Protein AF-A0A438IQ98-F1 (afdb_monomer)

Secondary structure (DSSP, 8-state):
-HHHHHHHHTTSS-HHHHHH-HHHHHHHHHHHHHHHHHHHHHHTTHHHHHHHHHHHHHHHTT--HHHHHHHHHHHHHHHGGG-S-HHHHHHHHHHHHHHHHHHTT--HHHHHHHHHHHHHHGGGT-TTSSHHHHHHHH---GGGG--

Structure (mmCIF, N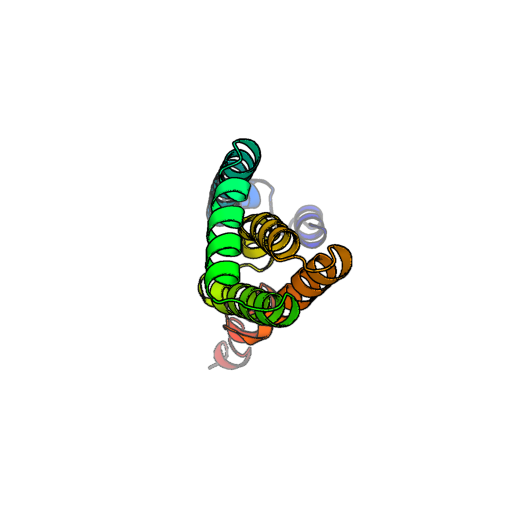/CA/C/O backbone):
data_AF-A0A438IQ98-F1
#
_entry.id   AF-A0A438IQ98-F1
#
loop_
_atom_site.group_PDB
_atom_site.id
_atom_site.type_symbol
_atom_site.label_atom_id
_atom_site.label_alt_id
_atom_site.label_comp_id
_atom_site.label_asym_id
_atom_site.label_entity_id
_atom_site.label_seq_id
_atom_site.pdbx_PDB_ins_code
_atom_site.Cartn_x
_atom_site.Cartn_y
_atom_site.Cartn_z
_atom_site.occupancy
_atom_site.B_iso_or_equiv
_atom_site.auth_seq_id
_atom_site.auth_comp_id
_atom_site.auth_asym_id
_atom_site.auth_atom_id
_atom_site.pdbx_PDB_model_num
ATOM 1 N N . MET A 1 1 ? -11.943 -9.610 14.620 1.00 84.19 1 MET A N 1
ATOM 2 C CA . MET A 1 1 ? -13.279 -10.231 14.491 1.00 84.19 1 MET A CA 1
ATOM 3 C C . MET A 1 1 ? -13.559 -11.226 15.602 1.00 84.19 1 MET A C 1
ATOM 5 O O . MET A 1 1 ? -14.494 -10.967 16.336 1.00 84.19 1 MET A O 1
ATOM 9 N N . LEU A 1 2 ? -12.724 -12.249 15.836 1.00 93.00 2 LEU A N 1
ATOM 10 C CA . LEU A 1 2 ? -12.907 -13.165 16.981 1.00 93.00 2 LEU A CA 1
ATOM 11 C C . LEU A 1 2 ? -13.074 -12.455 18.340 1.00 93.00 2 LEU A C 1
ATOM 13 O O . LEU A 1 2 ? -13.982 -12.796 19.084 1.00 93.00 2 LEU A O 1
ATOM 17 N N . GLY A 1 3 ? -12.257 -11.436 18.637 1.00 92.50 3 GLY A N 1
ATOM 18 C CA . GLY A 1 3 ? -12.385 -10.665 19.883 1.00 92.50 3 GLY A CA 1
ATOM 19 C C . GLY A 1 3 ? -13.743 -9.968 20.035 1.00 92.50 3 GLY A C 1
ATOM 20 O O . GLY A 1 3 ? -14.392 -10.125 21.061 1.00 92.50 3 GLY A O 1
ATOM 21 N N . LEU A 1 4 ? -14.214 -9.279 18.989 1.00 92.81 4 LEU A N 1
ATOM 22 C CA . LEU A 1 4 ? -15.540 -8.650 18.976 1.00 92.81 4 LEU A CA 1
ATOM 23 C C . LEU A 1 4 ? -16.656 -9.691 19.157 1.00 92.81 4 LEU A C 1
ATOM 25 O O . LEU A 1 4 ? -17.570 -9.481 19.945 1.00 92.81 4 LEU A O 1
ATOM 29 N N . SER A 1 5 ? -16.552 -10.839 18.477 1.00 94.00 5 SER A N 1
ATOM 30 C CA . SER A 1 5 ? -17.517 -11.935 18.613 1.00 94.00 5 SER A CA 1
ATOM 31 C C . SER A 1 5 ? -17.588 -12.473 20.043 1.00 94.00 5 SER A C 1
ATOM 33 O O . SER A 1 5 ? -18.680 -12.717 20.539 1.00 94.00 5 SER A O 1
ATOM 35 N N . ILE A 1 6 ? -16.448 -12.633 20.723 1.00 96.69 6 ILE A N 1
ATOM 36 C CA . ILE A 1 6 ? -16.410 -13.082 22.122 1.00 96.69 6 ILE A CA 1
ATOM 37 C C . ILE A 1 6 ? -17.050 -12.039 23.049 1.00 96.69 6 ILE A C 1
ATOM 39 O O . ILE A 1 6 ? -17.835 -12.414 23.912 1.00 96.69 6 ILE A O 1
ATOM 43 N N . LEU A 1 7 ? -16.763 -10.747 22.860 1.00 95.56 7 LEU A N 1
ATOM 44 C CA . LEU A 1 7 ? -17.340 -9.674 23.682 1.00 95.56 7 LEU A CA 1
ATOM 45 C C . LEU A 1 7 ? -18.870 -9.605 23.566 1.00 95.56 7 LEU A C 1
ATOM 47 O O . LEU A 1 7 ? -19.542 -9.453 24.583 1.00 95.56 7 LEU A O 1
ATOM 51 N N . LEU A 1 8 ? -19.408 -9.791 22.356 1.00 95.25 8 LEU A N 1
ATOM 52 C CA . LEU A 1 8 ? -20.853 -9.883 22.117 1.00 95.25 8 LEU A CA 1
ATOM 53 C C . LEU A 1 8 ? -21.461 -11.145 22.751 1.00 95.25 8 LEU A C 1
ATOM 55 O O . LEU A 1 8 ? -22.508 -11.076 23.385 1.00 95.25 8 LEU A O 1
ATOM 59 N N . LEU A 1 9 ? -20.802 -12.304 22.621 1.00 96.31 9 LEU A N 1
ATOM 60 C CA . LEU A 1 9 ? -21.289 -13.567 23.197 1.00 96.31 9 LEU A CA 1
ATOM 61 C C . LEU A 1 9 ? -21.294 -13.563 24.730 1.00 96.31 9 LEU A C 1
ATOM 63 O O . LEU A 1 9 ? -22.160 -14.183 25.340 1.00 96.31 9 LEU A O 1
ATOM 67 N N . LEU A 1 10 ? -20.328 -12.883 25.348 1.00 96.19 10 LEU A N 1
ATOM 68 C CA . LEU A 1 10 ? -20.241 -12.733 26.800 1.00 96.19 10 LEU A CA 1
ATOM 69 C C . LEU A 1 10 ? -21.150 -11.619 27.344 1.00 96.19 10 LEU A C 1
ATOM 71 O O . LEU A 1 10 ? -21.200 -11.438 28.558 1.00 96.19 10 LEU A O 1
ATOM 75 N N . GLY A 1 11 ? -21.845 -10.873 26.475 1.00 94.12 11 GLY A N 1
ATOM 76 C CA . GLY A 1 11 ? -22.692 -9.743 26.866 1.00 94.12 11 GLY A CA 1
ATOM 77 C C . GLY A 1 11 ? -21.913 -8.556 27.439 1.00 94.12 11 GLY A C 1
ATOM 78 O O . GLY A 1 11 ? -22.479 -7.751 28.168 1.00 94.12 11 GLY A O 1
ATOM 79 N N . VAL A 1 12 ? -20.609 -8.465 27.153 1.00 96.44 12 VAL A N 1
ATOM 80 C CA . VAL A 1 12 ? -19.763 -7.329 27.562 1.00 96.44 12 VAL A CA 1
ATOM 81 C C . VAL A 1 12 ? -20.025 -6.113 26.675 1.00 96.44 12 VAL A C 1
ATOM 83 O O . VAL A 1 12 ? -19.913 -4.984 27.139 1.00 96.44 12 VAL A O 1
ATOM 86 N N . LEU A 1 13 ? -20.355 -6.356 25.406 1.00 94.62 13 LEU A N 1
ATOM 87 C CA . LEU A 1 13 ? -20.837 -5.350 24.467 1.00 94.62 13 LEU A CA 1
ATOM 88 C C . LEU A 1 13 ? -22.213 -5.761 23.964 1.00 94.62 13 LEU A C 1
ATOM 90 O O . LEU A 1 13 ? -22.444 -6.938 23.674 1.00 94.62 13 LEU A O 1
ATOM 94 N N . GLU A 1 14 ? -23.091 -4.784 23.800 1.00 96.31 14 GLU A N 1
ATOM 95 C CA . GLU A 1 14 ? -24.334 -4.937 23.066 1.00 96.31 14 GLU A CA 1
ATOM 96 C C . GLU A 1 14 ? -24.119 -4.603 21.584 1.00 96.31 14 GLU A C 1
ATOM 98 O O . GLU A 1 14 ? -23.149 -3.956 21.173 1.00 96.31 14 GLU A O 1
ATOM 103 N N . TRP A 1 15 ? -25.033 -5.064 20.731 1.00 94.12 15 TRP A N 1
ATOM 104 C CA . TRP A 1 15 ? -24.966 -4.737 19.307 1.00 94.12 15 TRP A CA 1
ATOM 105 C C . TRP A 1 15 ? -25.106 -3.227 19.057 1.00 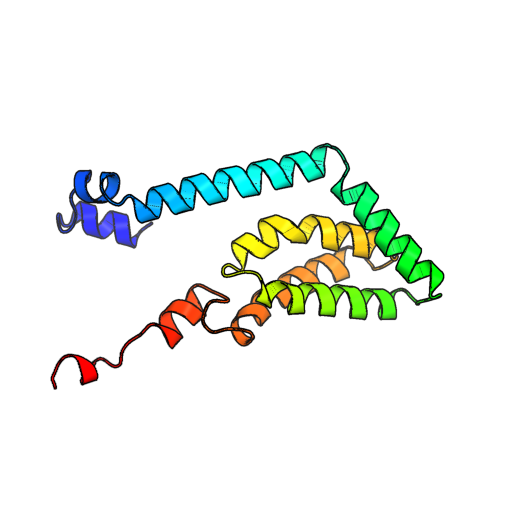94.12 15 TRP A C 1
ATOM 107 O O . TRP A 1 15 ? -24.434 -2.682 18.180 1.00 94.12 15 TRP A O 1
ATOM 117 N N . ASP A 1 16 ? -25.912 -2.542 19.869 1.00 95.25 16 ASP A N 1
ATOM 118 C CA . ASP A 1 16 ? -26.105 -1.094 19.779 1.00 95.25 16 ASP A CA 1
ATOM 119 C C . ASP A 1 16 ? -24.832 -0.306 20.134 1.00 95.25 16 ASP A C 1
ATOM 121 O O . ASP A 1 16 ? -24.581 0.743 19.532 1.00 95.25 16 ASP A O 1
ATOM 125 N N . ASP A 1 17 ? -23.957 -0.833 20.999 1.00 94.19 17 ASP A N 1
ATOM 126 C CA . ASP A 1 17 ? -22.633 -0.243 21.252 1.00 94.19 17 ASP A CA 1
ATOM 127 C C . ASP A 1 17 ? -21.781 -0.252 19.972 1.00 94.19 17 ASP A C 1
ATOM 129 O O . ASP A 1 17 ? -21.136 0.732 19.615 1.00 94.19 17 ASP A O 1
ATOM 133 N N . CYS A 1 18 ? -21.836 -1.348 19.208 1.00 92.25 18 CYS A N 1
ATOM 134 C CA . CYS A 1 18 ? -21.102 -1.475 17.947 1.00 92.25 18 CYS A CA 1
ATOM 135 C C . CYS A 1 18 ? -21.649 -0.534 16.861 1.00 92.25 18 CYS A C 1
ATOM 137 O O . CYS A 1 18 ? -20.892 0.013 16.055 1.00 92.25 18 CYS A O 1
ATOM 139 N N . LEU A 1 19 ? -22.971 -0.354 16.812 1.00 93.69 19 LEU A N 1
ATOM 140 C CA . LEU A 1 19 ? -23.616 0.554 15.861 1.00 93.69 19 LEU A CA 1
ATOM 141 C C . LEU A 1 19 ? -23.375 2.026 16.209 1.00 93.69 19 LEU A C 1
ATOM 143 O O . LEU A 1 19 ? -23.293 2.863 15.309 1.00 93.69 19 LEU A O 1
ATOM 147 N N . SER A 1 20 ? -23.255 2.347 17.496 1.00 94.94 20 SER A N 1
ATOM 148 C CA . SER A 1 20 ? -23.044 3.715 17.972 1.00 94.94 20 SER A CA 1
ATOM 149 C C . SER A 1 20 ? -21.579 4.169 17.944 1.00 94.94 20 SER A C 1
ATOM 151 O O . SER A 1 20 ? -21.325 5.373 18.040 1.00 94.94 20 SER A O 1
ATOM 153 N N . GLU A 1 21 ? -20.624 3.261 17.712 1.00 93.81 21 GLU A N 1
ATOM 154 C CA . GLU A 1 21 ? -19.193 3.563 17.570 1.00 93.81 21 GLU A CA 1
ATOM 155 C C . GLU A 1 21 ? -18.868 4.258 16.230 1.00 93.81 21 GLU A C 1
ATOM 157 O O . GLU A 1 21 ? -18.336 3.673 15.281 1.00 93.81 21 GLU A O 1
ATOM 162 N N . LYS A 1 22 ? -19.211 5.547 16.131 1.00 92.19 22 LYS A N 1
ATOM 163 C CA . LYS A 1 22 ? -19.112 6.337 14.889 1.00 92.19 22 LYS A CA 1
ATOM 164 C C . LYS A 1 22 ? -17.700 6.395 14.310 1.00 92.19 22 LYS A C 1
ATOM 166 O O . LYS A 1 22 ? -17.556 6.374 13.094 1.00 92.19 22 LYS A O 1
ATOM 171 N N . SER A 1 23 ? -16.665 6.418 15.151 1.00 85.81 23 SER A N 1
ATOM 172 C CA . SER A 1 23 ? -15.271 6.516 14.697 1.00 85.81 23 SER A CA 1
ATOM 173 C C . SER A 1 23 ? -14.862 5.325 13.819 1.00 85.81 23 SER A C 1
ATOM 175 O O . SER A 1 23 ? -14.184 5.480 12.794 1.00 85.81 23 SER A O 1
ATOM 177 N N . ALA A 1 24 ? -15.330 4.124 14.175 1.00 86.6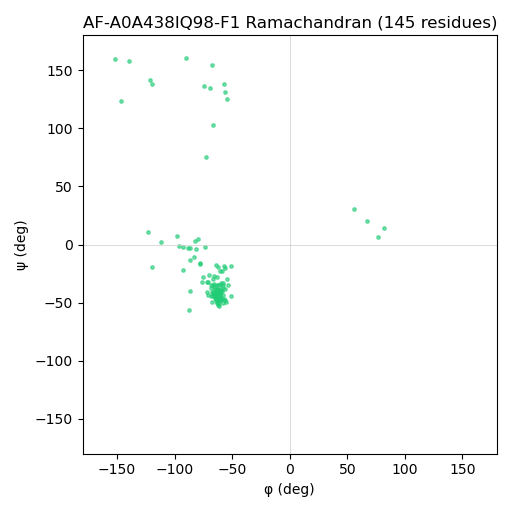9 24 ALA A N 1
ATOM 178 C CA . ALA A 1 24 ? -15.085 2.918 13.395 1.00 86.69 24 ALA A CA 1
ATOM 179 C C . ALA A 1 24 ? -15.787 2.978 12.028 1.00 86.69 24 ALA A C 1
ATOM 181 O O . ALA A 1 24 ? -15.171 2.674 11.002 1.00 86.69 24 ALA A O 1
ATOM 182 N N . TRP A 1 25 ? -17.050 3.417 12.003 1.00 90.38 25 TRP A N 1
ATOM 183 C CA . TRP A 1 25 ? -17.830 3.565 10.772 1.00 90.38 25 TRP A CA 1
ATOM 184 C C . TRP A 1 25 ? -17.276 4.650 9.848 1.00 90.38 25 TRP A C 1
ATOM 186 O O . TRP A 1 25 ? -17.156 4.413 8.646 1.00 90.38 25 TRP A O 1
ATOM 196 N N . ASP A 1 26 ? -16.867 5.793 10.399 1.00 86.94 26 ASP A N 1
ATOM 197 C CA . ASP A 1 26 ? -16.246 6.880 9.641 1.00 86.94 26 ASP A CA 1
ATOM 198 C C . ASP A 1 26 ? -14.952 6.404 8.974 1.00 86.94 26 ASP A C 1
ATOM 200 O O . ASP A 1 26 ? -14.747 6.614 7.776 1.00 86.94 26 ASP A O 1
ATOM 204 N N . THR A 1 27 ? -14.102 5.687 9.716 1.00 83.75 27 THR A N 1
ATOM 205 C CA . THR A 1 27 ? -12.859 5.117 9.178 1.00 83.75 27 THR A CA 1
ATOM 206 C C . THR A 1 27 ? -13.145 4.120 8.055 1.00 83.75 27 THR A C 1
ATOM 208 O O . THR A 1 27 ? -12.495 4.162 7.007 1.00 83.75 27 THR A O 1
ATOM 211 N N . LEU A 1 28 ? -14.135 3.240 8.241 1.00 85.38 28 LEU A N 1
ATOM 212 C CA . LEU A 1 28 ? -14.537 2.259 7.234 1.00 85.38 28 LEU A CA 1
ATOM 213 C C . LEU A 1 28 ? -15.041 2.937 5.952 1.00 85.38 28 LEU A C 1
ATOM 215 O O . LEU A 1 28 ? -14.607 2.573 4.858 1.00 85.38 28 LEU A O 1
ATOM 219 N N . ALA A 1 29 ? -15.928 3.927 6.080 1.00 89.44 29 ALA A N 1
ATOM 220 C CA . ALA A 1 29 ? -16.510 4.643 4.950 1.00 89.44 29 ALA A CA 1
ATOM 221 C C . ALA A 1 29 ? -15.446 5.419 4.161 1.00 89.44 29 ALA A C 1
ATOM 223 O O . ALA A 1 29 ? -15.361 5.283 2.938 1.00 89.44 29 ALA A O 1
ATOM 224 N N . TRP A 1 30 ? -14.584 6.171 4.853 1.00 81.94 30 TRP A N 1
ATOM 225 C CA . TRP A 1 30 ? -13.492 6.905 4.215 1.00 81.94 30 TRP A CA 1
ATOM 226 C C . TRP A 1 30 ? -12.519 5.977 3.494 1.00 81.94 30 TRP A C 1
ATOM 228 O O . TRP A 1 30 ? -12.147 6.241 2.349 1.00 81.94 30 TRP A O 1
ATOM 238 N N . PHE A 1 31 ? -12.141 4.863 4.124 1.00 77.88 31 PHE A N 1
ATOM 239 C CA . PHE A 1 31 ? -11.230 3.906 3.507 1.00 77.88 31 PHE A CA 1
ATOM 240 C C . PHE A 1 31 ? -11.849 3.240 2.273 1.00 77.88 31 PHE A C 1
ATOM 242 O O . PHE A 1 31 ? -11.187 3.132 1.242 1.00 77.88 31 PHE A O 1
ATOM 249 N N . ALA A 1 32 ? -13.129 2.859 2.334 1.00 83.00 32 ALA A N 1
ATOM 250 C CA . ALA A 1 32 ? -13.841 2.271 1.202 1.00 83.00 32 ALA A CA 1
ATOM 251 C C . ALA A 1 32 ? -13.894 3.219 -0.008 1.00 83.00 32 ALA A C 1
ATOM 253 O O . ALA A 1 32 ? -13.619 2.797 -1.132 1.00 83.00 32 ALA A O 1
ATOM 254 N N . VAL A 1 33 ? -14.187 4.504 0.218 1.00 86.44 33 VAL A N 1
ATOM 255 C CA . VAL A 1 33 ? -14.216 5.523 -0.843 1.00 86.44 33 VAL A CA 1
ATOM 256 C C . VAL A 1 33 ? -12.826 5.724 -1.450 1.00 86.44 33 VAL A C 1
ATOM 258 O O . VAL A 1 33 ? -12.690 5.711 -2.673 1.00 86.44 33 VAL A O 1
ATOM 261 N N . LEU A 1 34 ? -11.781 5.849 -0.627 1.00 79.38 34 LEU A N 1
ATOM 262 C CA . LEU A 1 34 ? -10.404 6.026 -1.102 1.00 79.38 34 LEU A CA 1
ATOM 263 C C . LEU A 1 34 ? -9.913 4.827 -1.924 1.00 79.38 34 LEU A C 1
ATOM 265 O O . LEU A 1 34 ? -9.394 5.014 -3.026 1.00 79.38 34 LEU A O 1
ATOM 269 N N . VAL A 1 35 ? -10.121 3.603 -1.429 1.00 78.19 35 VAL A N 1
ATOM 270 C CA . VAL A 1 35 ? -9.762 2.370 -2.148 1.00 78.19 35 VAL A CA 1
ATOM 271 C C . VAL A 1 35 ? -10.560 2.249 -3.448 1.00 78.19 35 VAL A C 1
ATOM 273 O O . VAL A 1 35 ? -9.993 1.922 -4.490 1.00 78.19 35 VAL A O 1
ATOM 276 N N . GLY A 1 36 ? -11.857 2.571 -3.419 1.00 84.38 36 GLY A N 1
ATOM 277 C CA . GLY A 1 36 ? -12.711 2.584 -4.605 1.00 84.38 36 GLY A CA 1
ATOM 278 C C . GLY A 1 36 ? -12.217 3.560 -5.675 1.00 84.38 36 GLY A C 1
ATOM 279 O O . GLY A 1 36 ? -12.086 3.182 -6.840 1.00 84.38 36 GLY A O 1
ATOM 280 N N . MET A 1 37 ? -11.876 4.793 -5.288 1.00 82.94 37 MET A N 1
ATOM 281 C CA . MET A 1 37 ? -11.321 5.794 -6.205 1.00 82.94 37 MET A CA 1
ATOM 282 C C . MET A 1 37 ? -9.976 5.348 -6.784 1.00 82.94 37 MET A C 1
ATOM 284 O O . MET A 1 37 ? -9.802 5.399 -8.000 1.00 82.94 37 MET A O 1
ATOM 288 N N . ALA A 1 38 ? -9.050 4.854 -5.955 1.00 77.31 38 ALA A N 1
ATOM 289 C CA . ALA A 1 38 ? -7.758 4.337 -6.414 1.00 77.31 38 ALA A CA 1
ATOM 290 C C . ALA A 1 38 ? -7.919 3.180 -7.421 1.00 77.31 38 ALA A C 1
ATOM 292 O O . ALA A 1 38 ? -7.226 3.127 -8.444 1.00 77.31 38 ALA A O 1
ATOM 293 N N . GLY A 1 39 ? -8.888 2.292 -7.180 1.00 78.12 39 GLY A N 1
ATOM 294 C CA . GLY A 1 39 ? -9.265 1.238 -8.118 1.00 78.12 39 GLY A CA 1
ATOM 295 C C . GLY A 1 39 ? -9.749 1.792 -9.461 1.00 78.12 39 GLY A C 1
ATOM 296 O O . GLY A 1 39 ? -9.288 1.347 -10.510 1.00 78.12 39 GLY A O 1
ATOM 297 N N . GLN A 1 40 ? -10.613 2.811 -9.457 1.00 83.88 40 GLN A N 1
ATOM 298 C CA . GLN A 1 40 ? -11.086 3.445 -10.696 1.00 83.88 40 GLN A CA 1
ATOM 299 C C . GLN A 1 40 ? -9.972 4.179 -11.452 1.00 83.88 40 GLN A C 1
ATOM 301 O O . GLN A 1 40 ? -9.869 4.036 -12.666 1.00 83.88 40 GLN A O 1
ATOM 306 N N . LEU A 1 41 ? -9.086 4.893 -10.754 1.00 78.94 41 LEU A N 1
ATOM 307 C CA . LEU A 1 41 ? -7.882 5.499 -11.342 1.00 78.94 41 LEU A CA 1
ATOM 308 C C . LEU A 1 41 ? -6.998 4.452 -12.041 1.00 78.94 41 LEU A C 1
ATOM 310 O O . LEU A 1 41 ? -6.446 4.712 -13.113 1.00 78.94 41 LEU A O 1
ATOM 314 N N . THR A 1 42 ? -6.892 3.257 -11.455 1.00 78.25 42 THR A N 1
ATOM 315 C CA . THR A 1 42 ? -6.183 2.125 -12.062 1.00 78.25 42 THR A CA 1
ATOM 316 C C . THR A 1 42 ? -6.910 1.622 -13.312 1.00 78.25 42 THR A C 1
ATOM 318 O O . THR A 1 42 ? -6.291 1.508 -14.367 1.00 78.25 42 THR A O 1
ATOM 321 N N . ASN A 1 43 ? -8.224 1.387 -13.229 1.00 80.31 43 ASN A N 1
ATOM 322 C CA . ASN A 1 43 ? -9.034 0.880 -14.344 1.00 80.31 43 ASN A CA 1
ATOM 323 C C . ASN A 1 43 ? -9.093 1.842 -15.538 1.00 80.31 43 ASN A C 1
ATOM 325 O O . ASN A 1 43 ? -9.101 1.402 -16.683 1.00 80.31 43 ASN A O 1
ATOM 329 N N . LEU A 1 44 ? -9.099 3.152 -15.282 1.00 87.75 44 LEU A N 1
ATOM 330 C CA . LEU A 1 44 ? -9.047 4.191 -16.314 1.00 87.75 44 LEU A CA 1
ATOM 331 C C . LEU A 1 44 ? -7.655 4.328 -16.958 1.00 87.75 44 LEU A C 1
ATOM 333 O O . LEU A 1 44 ? -7.471 5.152 -17.849 1.00 87.75 44 LEU A O 1
ATOM 337 N N . GLY A 1 45 ? -6.663 3.553 -16.508 1.00 81.00 45 GLY A N 1
ATOM 338 C CA . GLY A 1 45 ? -5.309 3.554 -17.059 1.00 81.00 45 GLY A CA 1
ATOM 339 C C . GLY A 1 45 ? -4.450 4.744 -16.627 1.00 81.00 45 GLY A C 1
ATOM 340 O O . GLY A 1 45 ? -3.319 4.870 -17.097 1.00 81.00 45 GLY A O 1
ATOM 341 N N . ILE A 1 46 ? -4.929 5.593 -15.707 1.00 80.81 46 ILE A N 1
ATOM 342 C CA . ILE A 1 46 ? -4.179 6.758 -15.207 1.00 80.81 46 ILE A CA 1
ATOM 343 C C . ILE A 1 46 ? -2.906 6.294 -14.498 1.00 80.81 46 ILE A C 1
ATOM 345 O O . ILE A 1 46 ? -1.832 6.856 -14.710 1.00 80.81 46 ILE A O 1
ATOM 349 N N . VAL A 1 47 ? -3.012 5.224 -13.705 1.00 78.94 47 VAL A N 1
ATOM 350 C CA . VAL A 1 47 ? -1.864 4.614 -13.026 1.00 78.94 47 VAL A CA 1
ATOM 351 C C . VAL A 1 47 ? -0.822 4.128 -14.032 1.00 78.94 47 VAL A C 1
ATOM 353 O O . VAL A 1 47 ? 0.363 4.410 -13.864 1.00 78.94 47 VAL A O 1
ATOM 356 N N . THR A 1 48 ? -1.244 3.449 -15.101 1.00 77.19 48 THR A N 1
ATOM 357 C CA . THR A 1 48 ? -0.345 2.968 -16.160 1.00 77.19 48 THR A CA 1
ATOM 358 C C . THR A 1 48 ? 0.323 4.127 -16.893 1.00 77.19 48 THR A C 1
ATOM 360 O O . THR A 1 48 ? 1.541 4.123 -17.041 1.00 77.19 48 THR A O 1
ATOM 363 N N . TRP A 1 49 ? -0.444 5.146 -17.286 1.00 83.19 49 TRP A N 1
ATOM 364 C CA . TRP A 1 49 ? 0.076 6.342 -17.949 1.00 83.19 49 TRP A CA 1
ATOM 365 C C . TRP A 1 49 ? 1.127 7.064 -17.094 1.00 83.19 49 TRP A C 1
ATOM 367 O O . TRP A 1 49 ? 2.242 7.303 -17.558 1.00 83.19 49 TRP A O 1
ATOM 377 N N . MET A 1 50 ? 0.816 7.336 -15.823 1.00 78.50 50 MET A N 1
ATOM 378 C CA . MET A 1 50 ? 1.743 7.998 -14.901 1.00 78.50 50 MET A CA 1
ATOM 379 C C . MET A 1 50 ? 2.996 7.146 -14.662 1.00 78.50 50 MET A C 1
ATOM 381 O O . MET A 1 50 ? 4.111 7.670 -14.637 1.00 78.50 50 MET A O 1
ATOM 385 N N . SER A 1 51 ? 2.830 5.825 -14.558 1.00 78.38 51 SER A N 1
ATOM 386 C CA . SER A 1 51 ? 3.946 4.887 -14.410 1.00 78.38 51 SER A CA 1
ATOM 387 C C . SER A 1 51 ? 4.882 4.917 -15.618 1.00 78.38 51 SER A C 1
ATOM 389 O O . SER A 1 51 ? 6.099 4.907 -15.449 1.00 78.38 51 SER A O 1
ATOM 391 N N . SER A 1 52 ? 4.337 5.011 -16.835 1.00 80.0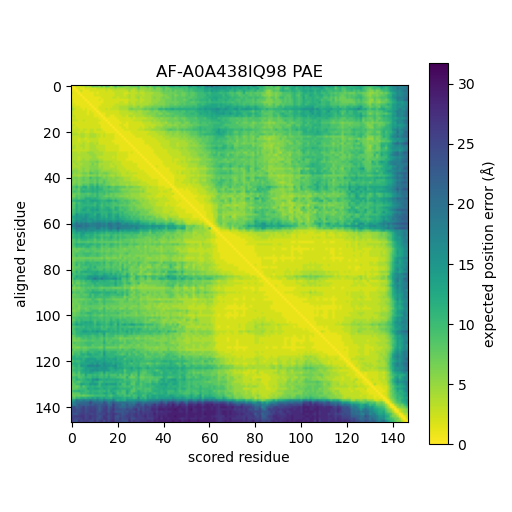6 52 SER A N 1
ATOM 392 C CA . SER A 1 52 ? 5.128 5.178 -18.057 1.00 80.06 52 SER A CA 1
ATOM 393 C C . SER A 1 52 ? 5.871 6.514 -18.088 1.00 80.06 52 SER A C 1
ATOM 395 O O . SER A 1 52 ? 7.027 6.544 -18.498 1.00 80.06 52 SER A O 1
ATOM 397 N N . CYS A 1 53 ? 5.268 7.611 -17.614 1.00 84.31 53 CYS A N 1
ATOM 398 C CA . CYS A 1 53 ? 5.961 8.898 -17.495 1.00 84.31 53 CYS A CA 1
ATOM 399 C C . CYS A 1 53 ? 7.174 8.810 -16.558 1.00 84.31 53 CYS A C 1
ATOM 401 O O . CYS A 1 53 ? 8.262 9.253 -16.926 1.00 84.31 53 CYS A O 1
ATOM 403 N N . VAL A 1 54 ? 7.011 8.200 -15.379 1.00 82.00 54 VAL A N 1
ATOM 404 C CA . VAL A 1 54 ? 8.108 8.006 -14.417 1.00 82.00 54 VAL A CA 1
ATOM 405 C C . VAL A 1 54 ? 9.175 7.066 -14.983 1.00 82.00 54 VAL A C 1
ATOM 407 O O . VAL A 1 54 ? 10.363 7.362 -14.879 1.00 82.00 54 VAL A O 1
ATOM 410 N N . ALA A 1 55 ? 8.780 5.970 -15.634 1.00 74.19 55 ALA A N 1
ATOM 411 C CA . ALA A 1 55 ? 9.719 5.053 -16.275 1.00 74.19 55 ALA A CA 1
ATOM 412 C C . ALA A 1 55 ? 10.536 5.748 -17.378 1.00 74.19 55 ALA A C 1
ATOM 414 O O . ALA A 1 55 ? 11.757 5.618 -17.401 1.00 74.19 55 ALA A O 1
ATOM 415 N N . ASN A 1 56 ? 9.893 6.547 -18.234 1.00 80.88 56 ASN A N 1
ATOM 416 C CA . ASN A 1 56 ? 10.572 7.332 -19.267 1.00 80.88 56 ASN A CA 1
ATOM 417 C C . ASN A 1 56 ? 11.518 8.375 -18.662 1.00 80.88 56 ASN A C 1
ATOM 419 O O . ASN A 1 56 ? 12.612 8.582 -19.180 1.00 80.88 56 ASN A O 1
ATOM 423 N N . LEU A 1 57 ? 11.136 9.004 -17.547 1.00 84.19 57 LEU A N 1
ATOM 424 C CA . LEU A 1 57 ? 12.011 9.918 -16.820 1.00 84.19 57 LEU A CA 1
ATOM 425 C C . LEU A 1 57 ? 13.259 9.185 -16.300 1.00 84.19 57 LEU A C 1
ATOM 427 O O . LEU A 1 57 ? 14.376 9.639 -16.529 1.00 84.19 57 LEU A O 1
ATOM 431 N N . LEU A 1 58 ? 13.097 8.019 -15.671 1.00 80.75 58 LEU A N 1
ATOM 432 C CA . LEU A 1 58 ? 14.222 7.202 -15.199 1.00 80.75 58 LEU A CA 1
ATOM 433 C C . LEU A 1 58 ? 15.122 6.728 -16.354 1.00 80.75 58 LEU A C 1
ATOM 435 O O . LEU A 1 58 ? 16.346 6.756 -16.230 1.00 80.75 58 LEU A O 1
ATOM 439 N N . GLN A 1 59 ? 14.533 6.359 -17.494 1.00 74.62 59 GLN A N 1
ATOM 440 C CA . GLN A 1 59 ? 15.271 6.016 -18.713 1.00 74.62 59 GLN A CA 1
ATOM 441 C C . GLN A 1 59 ? 15.998 7.226 -19.315 1.00 74.62 59 GLN A C 1
ATOM 443 O O . GLN A 1 59 ? 17.110 7.073 -19.812 1.00 74.62 59 GLN A O 1
ATOM 448 N N . SER A 1 60 ? 15.429 8.435 -19.233 1.00 80.94 60 SER A N 1
ATOM 449 C CA . SER A 1 60 ? 16.080 9.664 -19.714 1.00 80.94 60 SER A CA 1
ATOM 450 C C . SER A 1 60 ? 17.367 9.987 -18.949 1.00 80.94 60 SER A C 1
ATOM 452 O O . SER A 1 60 ? 18.315 10.525 -19.516 1.00 80.94 60 SER A O 1
ATOM 454 N N . PHE A 1 61 ? 17.452 9.558 -17.688 1.00 80.88 61 PHE A N 1
ATOM 455 C CA . PHE A 1 61 ? 18.676 9.606 -16.891 1.00 80.88 61 PHE A CA 1
ATOM 456 C C . PHE A 1 61 ? 19.658 8.460 -17.202 1.00 80.88 61 PHE A C 1
ATOM 458 O O . PHE A 1 61 ? 20.686 8.336 -16.541 1.00 80.88 61 PHE A O 1
ATOM 465 N N . SER A 1 62 ? 19.364 7.621 -18.203 1.00 79.50 62 SER A N 1
ATOM 466 C CA . SER A 1 62 ? 20.158 6.448 -18.595 1.00 79.50 62 SER A CA 1
ATOM 467 C C . SER A 1 62 ? 20.401 5.456 -17.447 1.00 79.50 62 SER A C 1
ATOM 469 O O . SER A 1 62 ? 21.429 4.776 -17.417 1.00 79.50 62 SER A O 1
ATOM 471 N N . LEU A 1 63 ? 19.469 5.360 -16.486 1.00 79.19 63 LEU A N 1
ATOM 472 C CA . LEU A 1 63 ? 19.588 4.392 -15.396 1.00 79.19 63 LEU A CA 1
ATOM 473 C C . LEU A 1 63 ? 19.410 2.964 -15.919 1.00 79.19 63 LEU A C 1
ATOM 475 O O . LEU A 1 63 ? 18.465 2.650 -16.641 1.00 79.19 63 LEU A O 1
ATOM 479 N N . SER A 1 64 ? 20.288 2.072 -15.468 1.00 87.94 64 SER A N 1
ATOM 480 C CA . SER A 1 64 ? 20.090 0.633 -15.609 1.00 87.94 64 SER A CA 1
ATOM 481 C C . SER A 1 64 ? 18.914 0.163 -14.744 1.00 87.94 64 SER A C 1
ATOM 483 O O . SER A 1 64 ? 18.599 0.770 -13.715 1.00 87.94 64 SER A O 1
ATOM 485 N N . TRP A 1 65 ? 18.276 -0.950 -15.120 1.00 89.06 65 TRP A N 1
ATOM 486 C CA . TRP A 1 65 ? 17.143 -1.497 -14.362 1.00 89.06 65 TRP A CA 1
ATOM 487 C C . TRP A 1 65 ? 17.444 -1.734 -12.863 1.00 89.06 65 TRP A C 1
ATOM 489 O O . TRP A 1 65 ? 16.544 -1.477 -12.062 1.00 89.06 65 TRP A O 1
ATOM 499 N N . PRO A 1 66 ? 18.662 -2.133 -12.413 1.00 92.94 66 PRO A N 1
ATOM 500 C CA . PRO A 1 66 ? 18.953 -2.261 -10.982 1.00 92.94 66 PRO A CA 1
ATOM 501 C C . PRO A 1 66 ? 18.979 -0.912 -10.260 1.00 92.94 66 PRO A C 1
ATOM 503 O O . PRO A 1 66 ? 18.574 -0.815 -9.103 1.00 92.94 66 PRO A O 1
ATOM 506 N N . ALA A 1 67 ? 19.442 0.140 -10.936 1.00 91.00 67 ALA A N 1
ATOM 507 C CA . ALA A 1 67 ? 19.463 1.481 -10.371 1.00 91.00 67 ALA A CA 1
ATOM 508 C C . ALA A 1 67 ? 18.033 2.042 -10.269 1.00 91.00 67 ALA A C 1
ATOM 510 O O . ALA A 1 67 ? 17.650 2.556 -9.219 1.00 91.00 67 ALA A O 1
ATOM 511 N N . ALA A 1 68 ? 17.212 1.863 -11.312 1.00 91.12 68 ALA A N 1
ATOM 512 C CA . ALA A 1 68 ? 15.793 2.222 -11.287 1.00 91.12 68 ALA A CA 1
ATOM 513 C C . ALA A 1 68 ? 15.023 1.453 -10.197 1.00 91.12 68 ALA A C 1
ATOM 515 O O . ALA A 1 68 ? 14.242 2.051 -9.462 1.00 91.12 68 ALA A O 1
ATOM 516 N N . PHE A 1 69 ? 15.300 0.155 -10.037 1.00 93.75 69 PHE A N 1
ATOM 517 C CA . PHE A 1 69 ? 14.777 -0.671 -8.947 1.00 93.75 69 PHE A CA 1
ATOM 518 C C . PHE A 1 69 ? 15.107 -0.085 -7.569 1.00 93.75 69 PHE A C 1
ATOM 520 O O . PHE A 1 69 ? 14.215 0.074 -6.740 1.00 93.75 69 PHE A O 1
ATOM 527 N N . GLY A 1 70 ? 16.371 0.280 -7.331 1.00 93.81 70 GLY A N 1
ATOM 528 C CA . GLY A 1 70 ? 16.792 0.877 -6.062 1.00 93.81 70 GLY A CA 1
ATOM 529 C C . GLY A 1 70 ? 16.067 2.190 -5.761 1.00 93.81 70 GLY A C 1
ATOM 530 O O . GLY A 1 70 ? 15.572 2.377 -4.650 1.00 93.81 70 GLY A O 1
ATOM 531 N N . VAL A 1 71 ? 15.946 3.070 -6.761 1.00 92.44 71 VAL A N 1
ATOM 532 C CA . VAL A 1 71 ? 15.227 4.346 -6.627 1.00 92.44 71 VAL A CA 1
ATOM 533 C C . VAL A 1 71 ? 13.753 4.106 -6.314 1.00 92.44 71 VAL A C 1
ATOM 535 O O . VAL A 1 71 ? 13.259 4.631 -5.321 1.00 92.44 71 VAL A O 1
ATOM 538 N N . LEU A 1 72 ? 13.063 3.275 -7.100 1.00 92.94 72 LEU A N 1
ATOM 539 C CA . LEU A 1 72 ? 11.641 2.991 -6.904 1.00 92.94 72 LEU A CA 1
ATOM 540 C C . LEU A 1 72 ? 11.367 2.328 -5.545 1.00 92.94 72 LEU A C 1
ATOM 542 O O . LEU A 1 72 ? 10.405 2.701 -4.877 1.00 92.94 72 LEU A O 1
ATOM 546 N N . GLN A 1 73 ? 12.223 1.408 -5.094 1.00 95.06 73 GLN A N 1
ATOM 547 C CA . GLN A 1 73 ? 12.087 0.773 -3.780 1.00 95.06 73 GLN A CA 1
ATOM 548 C C . GLN A 1 73 ? 12.324 1.739 -2.621 1.00 95.06 73 GLN A C 1
ATOM 550 O O . GLN A 1 73 ? 11.588 1.697 -1.632 1.00 95.06 73 GLN A O 1
ATOM 555 N N . ALA A 1 74 ? 13.316 2.623 -2.740 1.00 93.62 74 ALA A N 1
ATOM 556 C CA . ALA A 1 74 ? 13.542 3.669 -1.754 1.00 93.62 74 ALA A CA 1
ATOM 557 C C . ALA A 1 74 ? 12.352 4.638 -1.713 1.00 93.62 74 ALA A C 1
ATOM 559 O O . ALA A 1 74 ? 11.839 4.934 -0.638 1.00 93.62 74 ALA A O 1
ATOM 560 N N . SER A 1 75 ? 11.857 5.079 -2.873 1.00 92.44 75 SER A N 1
ATOM 561 C CA . SER A 1 75 ? 10.677 5.943 -2.958 1.00 92.44 75 SER A CA 1
ATOM 562 C C . SER A 1 75 ? 9.447 5.294 -2.321 1.00 92.44 75 SER A C 1
ATOM 564 O O . SER A 1 75 ? 8.784 5.938 -1.514 1.00 92.44 75 SER A O 1
ATOM 566 N N . TYR A 1 76 ? 9.175 4.020 -2.621 1.00 93.44 76 TYR A N 1
ATOM 567 C CA . TYR A 1 76 ? 8.066 3.271 -2.022 1.00 93.44 76 TYR A CA 1
ATOM 568 C C . TYR A 1 76 ? 8.182 3.217 -0.491 1.00 93.44 76 TYR A C 1
ATOM 570 O O . TYR A 1 76 ? 7.215 3.495 0.215 1.00 93.44 76 TYR A O 1
ATOM 578 N N . PHE A 1 77 ? 9.389 2.964 0.029 1.00 94.12 77 PHE A N 1
ATOM 579 C CA . PHE A 1 77 ? 9.653 2.947 1.469 1.00 94.12 77 PHE A CA 1
ATOM 580 C C . PHE A 1 77 ? 9.419 4.305 2.135 1.00 94.12 77 PHE A C 1
ATOM 582 O O . PHE A 1 77 ? 8.680 4.404 3.111 1.00 94.12 77 PHE A O 1
ATOM 589 N N . PHE A 1 78 ? 9.998 5.376 1.591 1.00 92.56 78 PHE A N 1
ATOM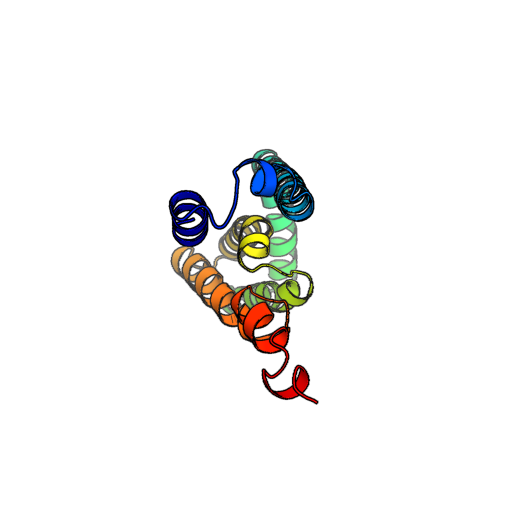 590 C CA . PHE A 1 78 ? 9.923 6.702 2.204 1.00 92.56 78 PHE A CA 1
ATOM 591 C C . PHE A 1 78 ? 8.562 7.385 2.036 1.00 92.56 78 PHE A C 1
ATOM 593 O O . PHE A 1 78 ? 8.156 8.147 2.909 1.00 92.56 78 PHE A O 1
ATOM 600 N N . ILE A 1 79 ? 7.797 7.089 0.982 1.00 91.19 79 ILE A N 1
ATOM 601 C CA . ILE A 1 79 ? 6.423 7.607 0.857 1.00 91.19 79 ILE A CA 1
ATOM 602 C C . ILE A 1 79 ? 5.545 7.127 2.019 1.00 91.19 79 ILE A C 1
ATOM 604 O O . ILE A 1 79 ? 4.574 7.793 2.375 1.00 91.19 79 ILE A O 1
ATOM 608 N N . HIS A 1 80 ? 5.901 6.020 2.674 1.00 91.50 80 HIS A N 1
ATOM 609 C CA . HIS A 1 80 ? 5.160 5.536 3.828 1.00 91.50 80 HIS A CA 1
ATOM 610 C C . HIS A 1 80 ? 5.148 6.506 5.021 1.00 91.50 80 HIS A C 1
ATOM 612 O O . HIS A 1 80 ? 4.218 6.444 5.815 1.00 91.50 80 HIS A O 1
ATOM 618 N N . TYR A 1 81 ? 6.064 7.481 5.105 1.00 87.06 81 TYR A N 1
ATOM 619 C CA . TYR A 1 81 ? 5.956 8.577 6.082 1.00 87.06 81 TYR A CA 1
ATOM 620 C C . TYR A 1 81 ? 4.635 9.362 5.980 1.00 87.06 81 TYR A C 1
ATOM 622 O O . TYR A 1 81 ? 4.246 10.026 6.935 1.00 87.06 81 TYR A O 1
ATOM 630 N N . LEU A 1 82 ? 3.940 9.288 4.842 1.00 83.50 82 LEU A N 1
ATOM 631 C CA . LEU A 1 82 ? 2.655 9.948 4.602 1.00 83.50 82 LEU A CA 1
ATOM 632 C C . LEU A 1 82 ? 1.443 9.060 4.933 1.00 83.50 82 LEU A C 1
ATOM 634 O O . LEU A 1 82 ? 0.305 9.501 4.793 1.00 83.50 82 LEU A O 1
ATOM 638 N N . PHE A 1 83 ? 1.664 7.808 5.340 1.00 81.50 83 PHE A N 1
ATOM 639 C CA . PHE A 1 83 ? 0.612 6.827 5.593 1.00 81.50 83 PHE A CA 1
ATOM 640 C C . PHE A 1 83 ? 0.636 6.360 7.049 1.00 81.50 83 PHE A C 1
ATOM 642 O O . PHE A 1 83 ? 1.683 6.049 7.605 1.00 81.50 83 PHE A O 1
ATOM 649 N N . ALA A 1 84 ? -0.551 6.232 7.646 1.00 83.25 84 ALA A N 1
ATOM 650 C CA . ALA A 1 84 ? -0.728 5.631 8.972 1.00 83.25 84 ALA A CA 1
ATOM 651 C C . ALA A 1 84 ? -1.146 4.154 8.938 1.00 83.25 84 ALA A C 1
ATOM 653 O O . ALA A 1 84 ? -1.502 3.561 9.951 1.00 83.25 84 ALA A O 1
ATOM 654 N N . SER A 1 85 ? -1.148 3.545 7.752 1.00 82.69 85 SER A N 1
ATOM 655 C CA . SER A 1 85 ? -1.577 2.163 7.568 1.00 82.69 85 SER A CA 1
ATOM 656 C C . SER A 1 85 ? -0.769 1.497 6.466 1.00 82.69 85 SER A C 1
ATOM 658 O O . SER A 1 85 ? -0.780 1.953 5.321 1.00 82.69 85 SER A O 1
ATOM 660 N N . GLN A 1 86 ? -0.119 0.377 6.798 1.00 88.81 86 GLN A N 1
ATOM 661 C CA . GLN A 1 86 ? 0.540 -0.494 5.817 1.00 88.81 86 GLN A CA 1
ATOM 662 C C . GLN A 1 86 ? -0.457 -0.972 4.757 1.00 88.81 86 GLN A C 1
ATOM 664 O O . GLN A 1 86 ? -0.201 -0.841 3.563 1.00 88.81 86 GLN A O 1
ATOM 669 N N . THR A 1 87 ? -1.635 -1.436 5.184 1.00 86.50 87 THR A N 1
ATOM 670 C CA . THR A 1 87 ? -2.702 -1.881 4.279 1.00 86.50 87 THR A CA 1
ATOM 671 C C . THR A 1 87 ? -3.198 -0.743 3.392 1.00 86.50 87 THR A C 1
ATOM 673 O O . THR A 1 87 ? -3.431 -0.950 2.204 1.00 86.50 87 THR A O 1
ATOM 676 N N . GLY A 1 88 ? -3.316 0.470 3.943 1.00 83.50 88 GLY A N 1
ATOM 677 C CA . GLY A 1 88 ? -3.695 1.654 3.173 1.00 83.50 88 GLY A CA 1
ATOM 678 C C . GLY A 1 88 ? -2.662 2.038 2.119 1.00 83.50 88 GLY A C 1
ATOM 679 O O . GLY A 1 88 ? -3.028 2.300 0.976 1.00 83.50 88 GLY A O 1
ATOM 680 N N . HIS A 1 89 ? -1.376 1.992 2.467 1.00 87.75 89 HIS A N 1
ATOM 681 C CA . HIS A 1 89 ? -0.290 2.233 1.520 1.00 87.75 89 HIS A CA 1
ATOM 682 C C . HIS A 1 89 ? -0.300 1.197 0.385 1.00 87.75 89 HIS A C 1
ATOM 684 O O . HIS A 1 89 ? -0.269 1.573 -0.786 1.00 87.75 89 HIS A O 1
ATOM 690 N N . VAL A 1 90 ? -0.391 -0.099 0.712 1.00 90.12 90 VAL A N 1
ATOM 691 C CA . VAL A 1 90 ? -0.436 -1.178 -0.292 1.00 90.12 90 VAL A CA 1
ATOM 692 C C . VAL A 1 90 ? -1.643 -1.019 -1.210 1.00 90.12 90 VAL A C 1
ATOM 694 O O . VAL A 1 90 ? -1.493 -1.081 -2.428 1.00 90.12 90 VAL A O 1
ATOM 697 N N . GLY A 1 91 ? -2.825 -0.765 -0.642 1.00 84.12 91 GLY A N 1
ATOM 698 C CA . GLY A 1 91 ? -4.050 -0.569 -1.415 1.00 84.12 91 GLY A CA 1
ATOM 699 C C . GLY A 1 91 ? -3.970 0.607 -2.391 1.00 84.12 91 GLY A C 1
ATOM 700 O O . GLY A 1 91 ? -4.545 0.534 -3.473 1.00 84.12 91 GLY A O 1
ATOM 701 N N . ALA A 1 92 ? -3.234 1.665 -2.039 1.00 80.56 92 ALA A N 1
ATOM 702 C CA . ALA A 1 92 ? -3.105 2.860 -2.867 1.00 80.56 92 ALA A CA 1
ATOM 703 C C . ALA A 1 92 ? -1.979 2.776 -3.912 1.00 80.56 92 ALA A C 1
ATOM 705 O O . ALA A 1 92 ? -2.148 3.263 -5.028 1.00 80.56 92 ALA A O 1
ATOM 706 N N . LEU A 1 93 ? -0.819 2.210 -3.556 1.00 87.50 93 LEU A N 1
ATOM 707 C CA . LEU A 1 93 ? 0.423 2.417 -4.314 1.00 87.50 93 LEU A CA 1
ATOM 708 C C . LEU A 1 93 ? 1.045 1.142 -4.886 1.00 87.50 93 LEU A C 1
ATOM 710 O O . LEU A 1 93 ? 1.844 1.236 -5.817 1.00 87.50 93 LEU A O 1
ATOM 714 N N . TYR A 1 94 ? 0.696 -0.044 -4.380 1.00 90.75 94 TYR A N 1
ATOM 715 C CA . TYR A 1 94 ? 1.388 -1.279 -4.762 1.00 90.75 94 TYR A CA 1
ATOM 716 C C . TYR A 1 94 ? 1.279 -1.574 -6.264 1.00 90.75 94 TYR A C 1
ATOM 718 O O . TYR A 1 94 ? 2.283 -1.853 -6.917 1.00 90.75 94 TYR A O 1
ATOM 726 N N . SER A 1 95 ? 0.074 -1.474 -6.834 1.00 88.12 95 SER A N 1
ATOM 727 C CA . SER A 1 95 ? -0.164 -1.723 -8.264 1.00 88.12 95 SER A CA 1
ATOM 728 C C . SER A 1 95 ? 0.592 -0.733 -9.154 1.00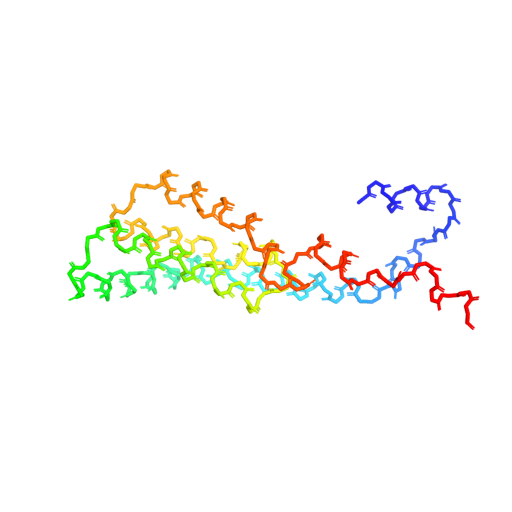 88.12 95 SER A C 1
ATOM 730 O O . SER A 1 95 ? 1.205 -1.136 -10.143 1.00 88.12 95 SER A O 1
ATOM 732 N N . ALA A 1 96 ? 0.605 0.547 -8.773 1.00 86.81 96 ALA A N 1
ATOM 733 C CA . ALA A 1 96 ? 1.318 1.605 -9.478 1.00 86.81 96 ALA A CA 1
ATOM 734 C C . ALA A 1 96 ? 2.831 1.374 -9.468 1.00 86.81 96 ALA A C 1
ATOM 736 O O . ALA A 1 96 ? 3.479 1.386 -10.513 1.00 86.81 96 ALA A O 1
ATOM 737 N N . PHE A 1 97 ? 3.403 1.098 -8.296 1.00 90.88 97 PHE A N 1
ATOM 738 C CA . PHE A 1 97 ? 4.832 0.832 -8.178 1.00 90.88 97 PHE A CA 1
ATOM 739 C C . PHE A 1 97 ? 5.244 -0.452 -8.885 1.00 90.88 97 PHE A C 1
ATOM 741 O O . PHE A 1 97 ? 6.300 -0.473 -9.515 1.00 90.88 97 PHE A O 1
ATOM 748 N N . LEU A 1 98 ? 4.419 -1.498 -8.855 1.00 92.62 98 LEU A N 1
ATOM 749 C CA . LEU A 1 98 ? 4.685 -2.709 -9.622 1.00 92.62 98 LEU A CA 1
ATOM 750 C C . LEU A 1 98 ? 4.701 -2.423 -11.132 1.00 92.62 98 LEU A C 1
ATOM 752 O O . LEU A 1 98 ? 5.615 -2.868 -11.825 1.00 92.62 98 LEU A O 1
ATOM 756 N N . ALA A 1 99 ? 3.752 -1.628 -11.637 1.00 88.75 99 ALA A N 1
ATOM 757 C CA . ALA A 1 99 ? 3.728 -1.214 -13.039 1.00 88.75 99 ALA A CA 1
ATOM 758 C C . ALA A 1 99 ? 4.972 -0.391 -13.425 1.00 88.75 99 ALA A C 1
ATOM 760 O O . ALA A 1 99 ? 5.568 -0.645 -14.472 1.00 88.75 99 ALA A O 1
ATOM 761 N N . MET A 1 100 ? 5.415 0.536 -12.565 1.00 89.69 100 MET A N 1
ATOM 762 C CA . MET A 1 100 ? 6.653 1.306 -12.767 1.00 89.69 100 MET A CA 1
ATOM 763 C C . MET A 1 100 ? 7.896 0.414 -12.836 1.00 89.69 100 MET A C 1
ATOM 765 O O . MET A 1 100 ? 8.734 0.600 -13.715 1.00 89.69 100 MET A O 1
ATOM 769 N N . HIS A 1 101 ? 8.007 -0.582 -11.952 1.00 91.81 101 HIS A N 1
ATOM 770 C CA . HIS A 1 101 ? 9.118 -1.535 -11.967 1.00 91.81 101 HIS A CA 1
ATOM 771 C C . HIS A 1 101 ? 9.163 -2.343 -13.268 1.00 91.81 101 HIS A C 1
ATOM 773 O O . HIS A 1 101 ? 10.221 -2.459 -13.887 1.00 91.81 101 HIS A O 1
ATOM 779 N N . VAL A 1 102 ? 8.015 -2.865 -13.709 1.00 90.69 102 VAL A N 1
ATOM 780 C CA . VAL A 1 102 ? 7.918 -3.617 -14.968 1.00 90.69 102 VAL A CA 1
ATOM 781 C C . VAL A 1 102 ? 8.275 -2.726 -16.163 1.00 90.69 102 VAL A C 1
ATOM 783 O O . VAL A 1 102 ? 9.048 -3.142 -17.023 1.00 90.69 102 VAL A O 1
ATOM 786 N N . ALA A 1 103 ? 7.795 -1.479 -16.190 1.00 86.75 103 ALA A N 1
ATOM 787 C CA . ALA A 1 103 ? 8.129 -0.509 -17.236 1.00 86.75 103 ALA A CA 1
ATOM 788 C C . ALA A 1 103 ? 9.619 -0.103 -17.241 1.00 86.75 103 ALA A C 1
ATOM 790 O O . ALA A 1 103 ? 10.167 0.230 -18.290 1.00 86.75 103 ALA A O 1
ATOM 791 N N . ALA A 1 104 ? 10.292 -0.166 -16.089 1.00 87.81 104 ALA A N 1
ATOM 792 C CA . ALA A 1 104 ? 11.733 0.053 -15.956 1.00 87.81 104 ALA A CA 1
ATOM 793 C C . ALA A 1 104 ? 12.588 -1.189 -16.296 1.00 87.81 104 ALA A C 1
ATOM 795 O O . ALA A 1 104 ? 13.811 -1.146 -16.162 1.00 87.81 104 ALA A O 1
ATOM 796 N N . GLY A 1 105 ? 11.972 -2.298 -16.725 1.00 87.75 105 GLY A N 1
ATOM 797 C CA . GLY A 1 105 ? 12.670 -3.532 -17.104 1.00 87.75 105 GLY A CA 1
ATOM 798 C C . GLY A 1 105 ? 13.062 -4.433 -15.929 1.00 87.75 105 GLY A C 1
ATOM 799 O O . GLY A 1 105 ? 13.866 -5.348 -16.100 1.00 87.75 105 GLY A O 1
ATOM 800 N N . VAL A 1 106 ? 12.514 -4.197 -14.734 1.00 93.19 106 VAL A N 1
ATOM 801 C CA . VAL A 1 106 ? 12.762 -5.042 -13.559 1.00 93.19 106 VAL A CA 1
ATOM 802 C C . VAL A 1 106 ? 11.989 -6.363 -13.700 1.00 93.19 106 VAL A C 1
ATOM 804 O O . VAL A 1 106 ? 10.805 -6.338 -14.049 1.00 93.19 106 VAL A O 1
ATOM 807 N N . PRO A 1 107 ? 12.592 -7.527 -13.383 1.00 95.38 107 PRO A N 1
ATOM 808 C CA . PRO A 1 107 ? 11.871 -8.799 -13.356 1.00 95.38 107 PRO A CA 1
ATOM 809 C C . PRO A 1 107 ? 10.637 -8.740 -12.439 1.00 95.38 107 PRO A C 1
ATOM 811 O O . PRO A 1 107 ? 10.751 -8.434 -11.252 1.00 95.38 107 PRO A O 1
ATOM 814 N N . GLY A 1 108 ? 9.454 -9.068 -12.969 1.00 94.25 108 GLY A N 1
ATOM 815 C CA . GLY A 1 108 ? 8.180 -8.847 -12.266 1.00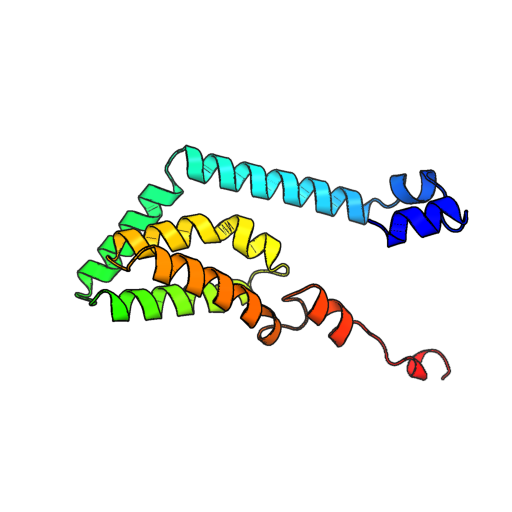 94.25 108 GLY A CA 1
ATOM 816 C C . GLY A 1 108 ? 8.056 -9.569 -10.918 1.00 94.25 108 GLY A C 1
ATOM 817 O O . GLY A 1 108 ? 7.562 -8.990 -9.954 1.00 94.25 108 GLY A O 1
ATOM 818 N N . VAL A 1 109 ? 8.564 -10.804 -10.816 1.00 96.69 109 VAL A N 1
ATOM 819 C CA . VAL A 1 109 ? 8.561 -11.572 -9.555 1.00 96.69 109 VAL A CA 1
ATOM 820 C C . VAL A 1 109 ? 9.444 -10.907 -8.500 1.00 96.69 109 VAL A C 1
ATOM 822 O O . VAL A 1 109 ? 9.044 -10.816 -7.341 1.00 96.69 109 VAL A O 1
ATOM 825 N N . LEU A 1 110 ? 10.617 -10.404 -8.904 1.00 96.38 110 LEU A N 1
ATOM 826 C CA . LEU A 1 110 ? 11.516 -9.680 -8.008 1.00 96.38 110 LEU A CA 1
ATOM 827 C C . LEU A 1 110 ? 10.814 -8.431 -7.472 1.00 96.38 110 LEU A C 1
ATOM 829 O O . LEU A 1 110 ? 10.710 -8.284 -6.261 1.00 96.38 110 LEU A O 1
ATOM 833 N N . ALA A 1 111 ? 10.271 -7.596 -8.363 1.00 95.88 111 ALA A N 1
ATOM 834 C CA . ALA A 1 111 ? 9.574 -6.369 -7.990 1.00 95.88 111 ALA A CA 1
ATOM 835 C C . ALA A 1 111 ? 8.410 -6.626 -7.018 1.00 95.88 111 ALA A C 1
ATOM 837 O O . ALA A 1 111 ? 8.313 -5.966 -5.984 1.00 95.88 111 ALA A O 1
ATOM 838 N N . ALA A 1 112 ? 7.561 -7.616 -7.313 1.00 96.31 112 ALA A N 1
ATOM 839 C CA . ALA A 1 112 ? 6.418 -7.962 -6.472 1.00 96.31 112 ALA A CA 1
ATOM 840 C C . ALA A 1 112 ? 6.849 -8.410 -5.065 1.00 96.31 112 ALA A C 1
ATOM 842 O O . ALA A 1 112 ? 6.374 -7.872 -4.063 1.00 96.31 112 ALA A O 1
ATOM 843 N N . LEU A 1 113 ? 7.792 -9.354 -4.972 1.00 96.56 113 LEU A N 1
ATOM 844 C CA . LEU A 1 113 ? 8.268 -9.852 -3.681 1.00 96.56 113 LEU A CA 1
ATOM 845 C C . LEU A 1 113 ? 8.950 -8.752 -2.873 1.00 96.56 113 LEU A C 1
ATOM 847 O O . LEU A 1 113 ? 8.690 -8.609 -1.680 1.00 96.56 113 LEU A O 1
ATOM 851 N N . THR A 1 114 ? 9.789 -7.933 -3.505 1.00 95.94 114 THR A N 1
ATOM 852 C CA . THR A 1 114 ? 10.489 -6.876 -2.781 1.00 95.94 114 THR A CA 1
ATOM 853 C C . THR A 1 114 ? 9.566 -5.745 -2.348 1.00 95.94 114 THR A C 1
ATOM 855 O O . THR A 1 114 ? 9.803 -5.184 -1.285 1.00 95.94 114 THR A O 1
ATOM 858 N N . LEU A 1 115 ? 8.509 -5.408 -3.098 1.00 95.94 115 LEU A N 1
ATOM 859 C CA . LEU A 1 115 ? 7.475 -4.464 -2.641 1.00 95.94 115 LEU A CA 1
ATOM 860 C C . LEU A 1 115 ? 6.716 -5.015 -1.422 1.00 95.94 115 LEU A C 1
ATOM 862 O O . LEU A 1 115 ? 6.470 -4.294 -0.449 1.00 95.94 115 LEU A O 1
ATOM 866 N N . ALA A 1 116 ? 6.395 -6.313 -1.434 1.00 94.44 116 ALA A N 1
ATOM 867 C CA . ALA A 1 116 ? 5.749 -6.981 -0.309 1.00 94.44 116 ALA A CA 1
ATOM 868 C C . ALA A 1 116 ? 6.652 -7.008 0.939 1.00 94.44 116 ALA A C 1
ATOM 870 O O . ALA A 1 116 ? 6.212 -6.650 2.031 1.00 94.44 116 ALA A O 1
ATOM 871 N N . TYR A 1 117 ? 7.935 -7.353 0.798 1.00 93.38 117 TYR A N 1
ATOM 872 C CA . TYR A 1 117 ? 8.882 -7.315 1.918 1.00 93.38 117 TYR A CA 1
ATOM 873 C C . TYR A 1 117 ? 9.107 -5.898 2.448 1.00 93.38 117 TYR A C 1
ATOM 875 O O . TYR A 1 117 ? 9.113 -5.699 3.659 1.00 93.38 117 TYR A O 1
ATOM 883 N N . ASN A 1 118 ? 9.214 -4.910 1.560 1.00 93.06 118 ASN A N 1
ATOM 884 C CA . ASN A 1 118 ? 9.376 -3.503 1.921 1.00 93.06 118 ASN A CA 1
ATOM 885 C C . ASN A 1 118 ? 8.208 -3.008 2.797 1.00 93.06 118 ASN A C 1
ATOM 887 O O . ASN A 1 118 ? 8.431 -2.351 3.810 1.00 93.06 118 ASN A O 1
ATOM 891 N N . THR A 1 119 ? 6.986 -3.472 2.516 1.00 88.00 119 THR A N 1
ATOM 892 C CA . THR A 1 119 ? 5.802 -3.148 3.328 1.00 88.00 119 THR A CA 1
ATOM 893 C C . THR A 1 119 ? 5.929 -3.614 4.783 1.00 88.00 119 THR A C 1
ATOM 895 O O . THR A 1 119 ? 5.491 -2.921 5.698 1.00 88.00 119 THR A O 1
ATOM 898 N N . ASN A 1 120 ? 6.580 -4.754 5.028 1.00 86.69 120 ASN A N 1
ATOM 899 C CA . ASN A 1 120 ? 6.804 -5.249 6.389 1.00 86.69 120 ASN A CA 1
ATOM 900 C C . ASN A 1 120 ? 7.821 -4.386 7.160 1.00 86.69 120 ASN A C 1
ATOM 902 O O . ASN A 1 120 ? 7.757 -4.306 8.385 1.00 86.69 120 ASN A O 1
ATOM 906 N N . LEU A 1 121 ? 8.735 -3.707 6.459 1.00 88.12 121 LEU A N 1
ATOM 907 C CA . LEU A 1 121 ? 9.748 -2.833 7.062 1.00 88.12 121 LEU A CA 1
ATOM 908 C C . LEU A 1 121 ? 9.186 -1.470 7.491 1.00 88.12 121 LEU A C 1
ATOM 910 O O . LEU A 1 121 ? 9.818 -0.772 8.283 1.00 88.12 121 LEU A O 1
ATOM 914 N N . PHE A 1 122 ? 7.997 -1.092 7.014 1.00 87.06 122 PHE A N 1
ATOM 915 C CA . PHE A 1 122 ? 7.355 0.188 7.328 1.00 87.06 122 PHE A CA 1
ATOM 916 C C . PHE A 1 122 ? 7.200 0.450 8.829 1.00 87.06 122 PHE A C 1
ATOM 918 O O . PHE A 1 122 ? 7.274 1.600 9.257 1.00 87.06 122 PHE A O 1
ATOM 925 N N . GLY A 1 123 ? 7.052 -0.611 9.632 1.00 81.00 123 GLY A N 1
ATOM 926 C CA . GLY A 1 123 ? 6.934 -0.522 11.090 1.00 81.00 123 GLY A CA 1
ATOM 927 C C . GLY A 1 123 ? 8.103 0.189 11.787 1.00 81.00 123 GLY A C 1
ATOM 928 O O . GLY A 1 123 ? 7.941 0.641 12.915 1.00 81.00 123 GLY A O 1
ATOM 929 N N . ALA A 1 124 ? 9.258 0.321 11.124 1.00 85.06 124 ALA A N 1
ATOM 930 C CA . ALA A 1 124 ? 10.441 0.999 11.654 1.00 85.06 124 ALA A CA 1
ATOM 931 C C . ALA A 1 124 ? 10.490 2.517 11.372 1.00 85.06 124 ALA A C 1
ATOM 933 O O . ALA A 1 124 ? 11.434 3.177 11.798 1.00 85.06 124 ALA A O 1
ATOM 934 N N . LEU A 1 125 ? 9.521 3.080 10.637 1.00 87.44 125 LEU A N 1
ATOM 935 C CA . LEU A 1 125 ? 9.579 4.473 10.171 1.00 87.44 125 LEU A CA 1
ATOM 936 C C . LEU A 1 125 ? 9.012 5.479 11.174 1.00 87.44 125 LEU A C 1
ATOM 938 O O . LEU A 1 125 ? 9.676 6.446 11.545 1.00 87.44 125 LEU A O 1
ATOM 942 N N . THR A 1 126 ? 7.759 5.276 11.581 1.00 85.44 126 THR A N 1
ATOM 943 C CA . THR A 1 126 ? 7.026 6.188 12.468 1.00 85.44 126 THR A CA 1
ATOM 944 C C . THR A 1 126 ? 6.207 5.410 13.490 1.00 85.44 126 THR A C 1
ATOM 946 O O . THR A 1 126 ? 5.828 4.258 13.268 1.00 85.44 126 THR A O 1
ATOM 949 N N . HIS A 1 127 ? 5.876 6.069 14.600 1.00 83.06 127 HIS A N 1
ATOM 950 C CA . HIS A 1 127 ? 5.089 5.494 15.693 1.00 83.06 127 HIS A CA 1
ATOM 951 C C . HIS A 1 127 ? 3.651 5.114 15.297 1.00 83.06 127 HIS A C 1
ATOM 953 O O . HIS A 1 127 ? 3.017 4.323 15.986 1.00 83.06 127 HIS A O 1
A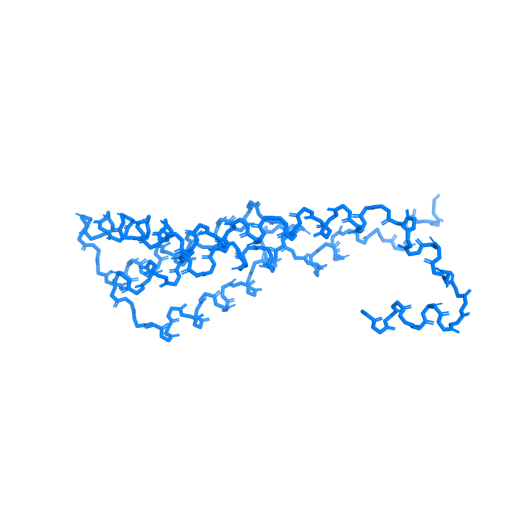TOM 959 N N . TYR A 1 128 ? 3.148 5.643 14.179 1.00 82.25 128 TYR A N 1
ATOM 960 C CA . TYR A 1 128 ? 1.813 5.370 13.641 1.00 82.25 128 TYR A CA 1
ATOM 961 C C . TYR A 1 128 ? 1.835 4.572 12.326 1.00 82.25 128 TYR A C 1
ATOM 963 O O . TYR A 1 128 ? 0.783 4.322 11.752 1.00 82.25 128 TYR A O 1
ATOM 971 N N . SER A 1 129 ? 3.009 4.171 11.827 1.00 84.06 129 SER A N 1
ATOM 972 C CA . SER A 1 129 ? 3.177 3.481 10.530 1.00 84.06 129 SER A CA 1
ATOM 973 C C . SER A 1 129 ? 2.400 2.162 10.412 1.00 84.06 129 SER A C 1
ATOM 975 O O . SER A 1 129 ? 2.120 1.657 9.323 1.00 84.06 129 SER A O 1
ATOM 977 N N . SER A 1 130 ? 2.062 1.547 11.543 1.00 86.19 130 SER A N 1
ATOM 978 C CA . SER A 1 130 ? 1.383 0.260 11.583 1.00 86.19 130 SER A CA 1
ATOM 979 C C . SER A 1 130 ? 0.535 0.112 12.833 1.00 86.19 130 SER A C 1
ATOM 981 O O . SER A 1 130 ? 0.795 0.756 13.849 1.00 86.19 130 SER A O 1
ATOM 983 N N . GLY A 1 131 ? -0.433 -0.809 12.791 1.00 81.56 131 GLY A N 1
ATOM 984 C CA . GLY A 1 131 ? -1.223 -1.148 13.976 1.00 81.56 131 GLY A CA 1
ATOM 985 C C . GLY A 1 131 ? -0.356 -1.644 15.138 1.00 81.56 131 GLY A C 1
ATOM 986 O O . GLY A 1 131 ? -0.645 -1.347 16.289 1.00 81.56 131 GLY A O 1
ATOM 987 N N . GLN A 1 132 ? 0.751 -2.334 14.845 1.00 84.00 132 GLN A N 1
ATOM 988 C CA . GLN A 1 132 ? 1.674 -2.811 15.879 1.00 84.00 132 GLN A CA 1
ATOM 989 C C . GLN A 1 132 ? 2.476 -1.661 16.500 1.00 84.00 132 GLN A C 1
ATOM 991 O O . GLN A 1 132 ? 2.609 -1.601 17.720 1.00 84.00 132 GLN A O 1
ATOM 996 N N . ALA A 1 133 ? 2.940 -0.711 15.681 1.00 83.19 133 ALA A N 1
ATOM 997 C CA . ALA A 1 133 ? 3.599 0.502 16.161 1.00 83.19 133 ALA A CA 1
ATOM 998 C C . ALA A 1 133 ? 2.644 1.355 17.013 1.00 83.19 133 ALA A C 1
ATOM 1000 O O . ALA A 1 133 ? 3.018 1.781 18.102 1.00 83.19 133 ALA A O 1
ATOM 1001 N N . ALA A 1 134 ? 1.389 1.520 16.583 1.00 80.50 134 ALA A N 1
ATOM 1002 C CA . ALA A 1 134 ? 0.389 2.278 17.332 1.00 80.50 134 ALA A CA 1
ATOM 1003 C C . ALA A 1 134 ? 0.137 1.692 18.732 1.00 80.50 134 ALA A C 1
ATOM 1005 O O . ALA A 1 134 ? 0.038 2.442 19.698 1.00 80.50 134 ALA A O 1
ATOM 1006 N N . VAL A 1 135 ? 0.096 0.362 18.868 1.00 81.38 135 VAL A N 1
ATOM 1007 C CA . VAL A 1 135 ? -0.020 -0.299 20.180 1.00 81.38 135 VAL A CA 1
ATOM 1008 C C . VAL A 1 135 ? 1.251 -0.108 21.011 1.00 81.38 135 VAL A C 1
ATOM 1010 O O . VAL A 1 135 ? 1.165 0.217 22.192 1.00 81.38 135 VAL A O 1
ATOM 1013 N N . TYR A 1 136 ? 2.428 -0.275 20.402 1.00 82.50 136 TYR A N 1
ATOM 1014 C CA . TYR A 1 136 ? 3.712 -0.166 21.097 1.00 82.50 136 TYR A CA 1
ATOM 1015 C C . TYR A 1 136 ? 3.983 1.248 21.636 1.00 82.50 136 TYR A C 1
ATOM 1017 O O . TYR A 1 136 ? 4.428 1.398 22.769 1.00 82.50 136 TYR A O 1
ATOM 1025 N N . TYR A 1 137 ? 3.699 2.286 20.845 1.00 80.31 137 TYR A N 1
ATOM 1026 C CA . TYR A 1 137 ? 3.947 3.685 21.215 1.00 80.31 137 TYR A CA 1
ATOM 1027 C C . TYR A 1 137 ? 2.747 4.375 21.879 1.00 80.31 137 TYR A C 1
ATOM 1029 O O . TYR A 1 137 ? 2.931 5.374 22.569 1.00 80.31 137 TYR A O 1
ATOM 1037 N N . GLY A 1 138 ? 1.526 3.872 21.670 1.00 67.12 138 GLY A N 1
ATOM 1038 C CA . GLY A 1 138 ? 0.300 4.391 22.284 1.00 67.12 138 GLY A CA 1
ATOM 1039 C C . GLY A 1 138 ? -0.007 3.799 23.661 1.00 67.12 138 GLY A C 1
ATOM 1040 O O . GLY A 1 138 ? -0.846 4.338 24.383 1.00 67.12 138 GLY A O 1
ATOM 1041 N N . GLY A 1 139 ? 0.668 2.713 24.049 1.00 61.50 139 GLY A N 1
ATOM 1042 C CA . GLY A 1 139 ? 0.565 2.142 25.386 1.00 61.50 139 GLY A CA 1
ATOM 1043 C C . GLY A 1 139 ? 1.154 3.083 26.434 1.00 61.50 139 GLY A C 1
ATOM 1044 O O . GLY A 1 139 ? 2.370 3.158 26.596 1.00 61.50 139 GLY A O 1
ATOM 1045 N N . GLN A 1 140 ? 0.297 3.783 27.181 1.00 54.84 140 GLN A N 1
ATOM 1046 C CA . GLN A 1 140 ? 0.711 4.389 28.446 1.00 54.84 140 GLN A CA 1
ATOM 1047 C C . GLN A 1 140 ? 1.273 3.285 29.359 1.00 54.84 140 GLN A C 1
ATOM 1049 O O . GLN A 1 140 ? 0.691 2.195 29.417 1.00 54.84 140 GLN A O 1
ATOM 1054 N N . PRO A 1 141 ? 2.384 3.519 30.085 1.00 51.09 141 PRO A N 1
ATOM 1055 C CA . PRO A 1 141 ? 2.846 2.567 31.080 1.00 51.09 141 PRO A CA 1
ATOM 1056 C C . PRO A 1 141 ? 1.713 2.318 32.074 1.00 51.09 141 PRO A C 1
ATOM 1058 O O . PRO A 1 141 ? 1.155 3.265 32.621 1.00 51.09 141 PRO A O 1
ATOM 1061 N N . LEU A 1 142 ? 1.418 1.051 32.369 1.00 50.06 142 LEU A N 1
ATOM 1062 C CA . LEU A 1 142 ? 0.432 0.653 33.387 1.00 50.06 142 LEU A CA 1
ATOM 1063 C C . LEU A 1 142 ? 0.672 1.343 34.756 1.00 50.06 142 LEU A C 1
ATOM 1065 O O . LEU A 1 142 ? -0.225 1.421 35.587 1.00 50.06 142 LEU A O 1
ATOM 1069 N N . PHE A 1 143 ? 1.880 1.874 34.976 1.00 48.97 143 PHE A N 1
ATOM 1070 C CA . PHE A 1 143 ? 2.290 2.628 36.158 1.00 48.97 143 PHE A CA 1
ATOM 1071 C C . PHE A 1 143 ? 1.824 4.094 36.213 1.00 48.97 143 PHE A C 1
ATOM 1073 O O . PHE A 1 143 ? 1.835 4.655 37.301 1.00 48.97 143 PHE A O 1
ATOM 1080 N N . SER A 1 144 ? 1.391 4.725 35.113 1.00 48.34 144 SER A N 1
ATOM 1081 C CA . SER A 1 144 ? 0.919 6.125 35.137 1.00 48.34 144 SER A CA 1
ATOM 1082 C C . SER A 1 144 ? -0.566 6.283 35.483 1.00 48.34 144 SER A C 1
ATOM 1084 O O . SER A 1 144 ? -1.052 7.403 35.560 1.00 48.34 144 SER A O 1
ATOM 1086 N N . LEU A 1 145 ? -1.299 5.179 35.664 1.00 46.22 145 LEU A N 1
ATOM 1087 C CA . LEU A 1 145 ? -2.708 5.173 36.090 1.00 46.22 145 LEU A CA 1
ATOM 1088 C C . LEU A 1 145 ? -2.874 4.957 37.607 1.00 46.22 145 LEU A C 1
ATOM 1090 O O . LEU A 1 145 ? -4.000 4.937 38.098 1.00 46.22 145 LEU A O 1
ATOM 1094 N N . VAL A 1 146 ? -1.771 4.778 38.346 1.00 45.91 146 VAL A N 1
ATOM 1095 C CA . VAL A 1 146 ? -1.769 4.476 39.795 1.00 45.91 146 VAL A CA 1
ATOM 1096 C C . VAL A 1 146 ? -0.958 5.509 40.605 1.00 45.91 146 VAL A C 1
ATOM 1098 O O . VAL A 1 146 ? -0.708 5.311 41.791 1.00 45.91 146 VAL A O 1
ATOM 1101 N N . THR A 1 147 ? -0.564 6.630 39.995 1.00 45.00 147 THR A N 1
ATOM 1102 C CA . THR A 1 147 ? 0.055 7.792 40.667 1.00 45.00 147 THR A CA 1
ATOM 1103 C C . THR A 1 147 ? -0.719 9.050 40.338 1.00 45.00 147 THR A C 1
ATOM 1105 O O . THR A 1 147 ? -1.001 9.827 41.273 1.00 45.00 147 THR A O 1
#

Solvent-accessible surface area (backbone atoms only — not comparable to full-atom values): 8173 Å² total; per-residue (Å²): 107,71,67,61,53,51,34,46,75,72,64,76,39,56,73,65,58,64,73,64,43,54,70,62,53,51,52,51,52,54,50,52,52,52,50,50,50,46,51,48,41,45,74,73,38,51,40,57,54,54,23,49,54,54,25,50,53,46,49,72,70,68,52,51,39,71,56,49,48,52,51,53,52,50,50,61,56,59,55,43,82,81,36,66,33,49,68,58,45,48,68,66,41,45,68,40,53,46,50,25,35,45,67,42,67,35,58,61,70,59,49,51,52,50,53,56,54,49,54,69,56,41,52,79,74,42,61,47,20,20,76,67,26,34,53,66,68,62,53,72,62,84,70,73,82,78,114

Foldseek 3Di:
DVVVVVCCVVVVDDPVNVVPPVVVVVVVVVLVVLLVVLVVCVVVCVLLVVLLVVLVVCVVVVDQLVRQLVVLLVVLLVCLVVPLALVSSCSRPVVSSLSNSVSNVHDSVVSNVSSVVSSVVQLVPDCRSYPVSVCVVVDDPPVVVVD

pLDDT: mean 85.15, std 10.83, range [45.0, 96.69]

Sequence (147 aa):
MLGLSILLLLGVLEWDDCLSEKSAWDTLAWFAVLVGMAGQLTNLGIVTWMSSCVANLLQSFSLSWPAAFGVLQASYFFIHYLFASQTGHVGALYSAFLAMHVAAGVPGVLAALTLAYNTNLFGALTHYSSGQAAVYYGGQPLFSLVT

Nearest PDB structures (foldseek):
  6wtw-assembly1_A  TM=6.087E-01  e=5.222E-05  Lactobacillus acidophilus

Organism: Vitis vinifera (NCBI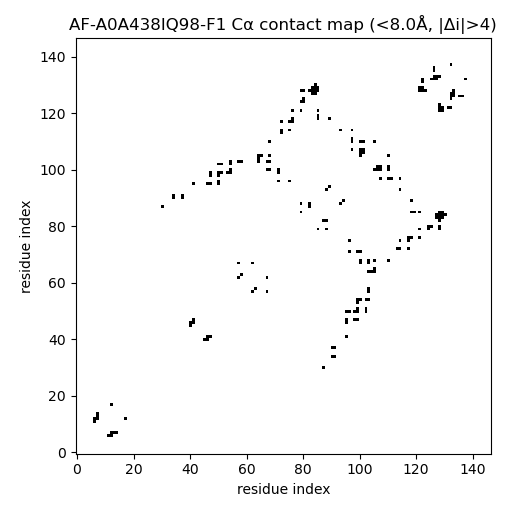:txid29760)

Mean predicted aligned error: 7.83 Å

Radius of gyration: 20.13 Å; Cα contacts (8 Å, |Δi|>4): 115; chains: 1; bounding box: 46×24×60 Å

InterPro domains:
  IPR001898 Solute carrier family 13 [PF00939] (2-139)
  IPR030676 Citrate carrier CitT-related [PTHR42826] (1-139)